Protein AF-A0ABD3Y0Y9-F1 (afdb_monomer)

Radius of gyration: 31.3 Å; Cα contacts (8 Å, |Δi|>4): 85; chains: 1; bounding box: 42×50×91 Å

Mean predicted aligned error: 14.13 Å

Organism: Sinanodonta woodiana (NCBI:txid1069815)

Structure (mmCIF, N/CA/C/O backbone):
data_AF-A0ABD3Y0Y9-F1
#
_entry.id   AF-A0ABD3Y0Y9-F1
#
loop_
_atom_site.group_PDB
_atom_site.id
_atom_site.type_symbol
_atom_site.label_atom_id
_atom_site.label_alt_id
_atom_site.label_comp_id
_atom_site.label_asym_id
_atom_site.label_entity_id
_atom_site.label_seq_id
_atom_site.pdbx_PDB_ins_code
_atom_site.Cartn_x
_atom_site.Cartn_y
_atom_site.Cartn_z
_atom_site.occupancy
_atom_site.B_iso_or_equiv
_atom_site.auth_seq_id
_atom_site.auth_comp_id
_atom_site.auth_asym_id
_atom_site.auth_atom_id
_atom_site.pdbx_PDB_model_num
ATOM 1 N N . MET A 1 1 ? -17.107 39.498 73.103 1.00 37.62 1 MET A N 1
ATOM 2 C CA . MET A 1 1 ? -15.645 39.299 73.219 1.00 37.62 1 MET A CA 1
ATOM 3 C C . MET A 1 1 ? -15.221 38.305 72.151 1.00 37.62 1 MET A C 1
ATOM 5 O O . MET A 1 1 ? -15.929 37.331 71.944 1.00 37.62 1 MET A O 1
ATOM 9 N N . SER A 1 2 ? -14.158 38.623 71.416 1.00 42.06 2 SER A N 1
ATOM 10 C CA . SER A 1 2 ? -13.635 37.875 70.264 1.00 42.06 2 SER A CA 1
ATOM 11 C C . SER A 1 2 ? -12.527 36.911 70.708 1.00 42.06 2 SER A C 1
ATOM 13 O O . SER A 1 2 ? -11.755 37.319 71.570 1.00 42.06 2 SER A O 1
ATOM 15 N N . GLN A 1 3 ? -12.443 35.702 70.124 1.00 32.53 3 GLN A N 1
ATOM 16 C CA . GLN A 1 3 ? -11.219 35.085 69.551 1.00 32.53 3 GLN A CA 1
ATOM 17 C C . GLN A 1 3 ? -11.404 33.584 69.194 1.00 32.53 3 GLN A C 1
ATOM 19 O O . GLN A 1 3 ? -11.600 32.752 70.068 1.00 32.53 3 GLN A O 1
ATOM 24 N N . VAL A 1 4 ? -11.398 33.309 67.877 1.00 39.47 4 VAL A N 1
ATOM 25 C CA . VAL A 1 4 ? -10.558 32.383 67.059 1.00 39.47 4 VAL A CA 1
ATOM 26 C C . VAL A 1 4 ? -10.147 30.991 67.625 1.00 39.47 4 VAL A C 1
ATOM 28 O O . VAL A 1 4 ? -9.782 30.883 68.791 1.00 39.47 4 VAL A O 1
ATOM 31 N N . PRO A 1 5 ? -10.142 29.916 66.794 1.00 45.28 5 PRO A N 1
ATOM 32 C CA . PRO A 1 5 ? -10.054 28.520 67.227 1.00 45.28 5 PRO A CA 1
ATOM 33 C C . PRO A 1 5 ? -8.611 28.013 67.385 1.00 45.28 5 PRO A C 1
ATOM 35 O O . PRO A 1 5 ? -7.702 28.491 66.707 1.00 45.28 5 PRO A O 1
ATOM 38 N N . SER A 1 6 ? -8.415 26.962 68.189 1.00 36.53 6 SER A N 1
ATOM 39 C CA . SER A 1 6 ? -7.224 26.109 68.111 1.00 36.53 6 SER A CA 1
ATOM 40 C C . SER A 1 6 ? -7.624 24.662 67.814 1.00 36.53 6 SER A C 1
ATOM 42 O O . SER A 1 6 ? -8.432 24.043 68.506 1.00 36.53 6 SER A O 1
ATOM 44 N N . GLN A 1 7 ? -7.077 24.125 66.724 1.00 47.22 7 GLN A N 1
ATOM 45 C CA . GLN A 1 7 ? -6.996 22.685 66.533 1.00 47.22 7 GLN A CA 1
ATOM 46 C C . GLN A 1 7 ? -5.818 22.160 67.356 1.00 47.22 7 GLN A C 1
ATOM 48 O O . GLN A 1 7 ? -4.754 22.774 67.366 1.00 47.22 7 GLN A O 1
ATOM 53 N N . ILE A 1 8 ? -5.998 20.993 67.976 1.00 36.22 8 ILE A N 1
ATOM 54 C CA . ILE A 1 8 ? -5.226 19.757 67.746 1.00 36.22 8 ILE A CA 1
ATOM 55 C C . ILE A 1 8 ? -5.445 18.835 68.957 1.00 36.22 8 ILE A C 1
ATOM 57 O O . ILE A 1 8 ? -5.006 19.130 70.063 1.00 36.22 8 ILE A O 1
ATOM 61 N N . GLY A 1 9 ? -6.028 17.655 68.711 1.00 34.03 9 GLY A N 1
ATOM 62 C CA . GLY A 1 9 ? -5.555 16.442 69.385 1.00 34.03 9 GLY A CA 1
ATOM 63 C C . GLY A 1 9 ? -6.549 15.585 70.176 1.00 34.03 9 GLY A C 1
ATOM 64 O O . GLY A 1 9 ? -6.538 15.609 71.397 1.00 34.03 9 GLY A O 1
ATOM 65 N N . LYS A 1 10 ? -7.186 14.653 69.447 1.00 40.00 10 LYS A N 1
ATOM 66 C CA . LYS A 1 10 ? -7.492 13.252 69.829 1.00 40.00 10 LYS A CA 1
ATOM 67 C C . LYS A 1 10 ? -8.660 12.990 70.802 1.00 40.00 10 LYS A C 1
ATOM 69 O O . LYS A 1 10 ? -8.496 13.114 72.008 1.00 40.00 10 LYS A O 1
ATOM 74 N N . ARG A 1 11 ? -9.727 12.346 70.294 1.00 36.25 11 ARG A N 1
ATOM 75 C CA . ARG A 1 11 ? -10.000 10.905 70.528 1.00 36.25 11 ARG A CA 1
ATOM 76 C C . ARG A 1 11 ? -11.290 10.393 69.849 1.00 36.25 11 ARG A C 1
ATOM 78 O O . ARG A 1 11 ? -12.354 10.955 70.034 1.00 36.25 11 ARG A O 1
ATOM 85 N N . TYR A 1 12 ? -11.097 9.260 69.171 1.00 38.28 12 TYR A N 1
ATOM 86 C CA . TYR A 1 12 ? -11.965 8.103 68.903 1.00 38.28 12 TYR A CA 1
ATOM 87 C C . TYR A 1 12 ? -13.256 8.195 68.064 1.00 38.28 12 TYR A C 1
ATOM 89 O O . TYR A 1 12 ? -14.193 8.930 68.333 1.00 38.28 12 TYR A O 1
ATOM 97 N N . VAL A 1 13 ? -13.224 7.312 67.063 1.00 44.84 13 VAL A N 1
ATOM 98 C CA . VAL A 1 13 ? -14.201 6.858 66.071 1.00 44.84 13 VAL A CA 1
ATOM 99 C C . VAL A 1 13 ? -15.476 6.306 66.709 1.00 44.84 13 VAL A C 1
ATOM 101 O O . VAL A 1 13 ? -15.375 5.516 67.642 1.00 44.84 13 VAL A O 1
ATOM 104 N N . LEU A 1 14 ? -16.629 6.589 66.098 1.00 37.19 14 LEU A N 1
ATOM 105 C CA . LEU A 1 14 ? -17.651 5.581 65.805 1.00 37.19 14 LEU A CA 1
ATOM 106 C C . LEU A 1 14 ? -18.152 5.840 64.377 1.00 37.19 14 LEU A C 1
ATOM 108 O O . LEU A 1 14 ? -18.597 6.937 64.053 1.00 37.19 14 LEU A O 1
ATOM 112 N N . MET A 1 15 ? -17.937 4.844 63.516 1.00 39.97 15 MET A N 1
ATOM 113 C CA . MET A 1 15 ? -18.413 4.786 62.139 1.00 39.97 15 MET A CA 1
ATOM 114 C C . MET A 1 15 ? -19.940 4.757 62.155 1.00 39.97 15 MET A C 1
ATOM 116 O O . MET A 1 15 ? -20.514 3.782 62.634 1.00 39.97 15 MET A O 1
ATOM 120 N N . ASP A 1 16 ? -20.580 5.775 61.590 1.00 44.12 16 ASP A N 1
ATOM 121 C CA . ASP A 1 16 ? -21.900 5.566 61.015 1.00 44.12 16 ASP A CA 1
ATOM 122 C C . ASP A 1 16 ? -21.684 4.926 59.647 1.00 44.12 16 ASP A C 1
ATOM 124 O O . ASP A 1 16 ? -21.028 5.489 58.766 1.00 44.12 16 ASP A O 1
ATOM 128 N N . HIS A 1 17 ? -22.190 3.701 59.523 1.00 40.62 17 HIS A N 1
ATOM 129 C CA . HIS A 1 17 ? -22.372 2.984 58.272 1.00 40.62 17 HIS A CA 1
ATOM 130 C C . HIS A 1 17 ? -23.255 3.823 57.339 1.00 40.62 17 HIS A C 1
ATOM 132 O O . HIS A 1 17 ? -24.466 3.641 57.264 1.00 40.62 17 HIS A O 1
ATOM 138 N N . ALA A 1 18 ? -22.652 4.778 56.638 1.00 43.25 18 ALA A N 1
ATOM 139 C CA . ALA A 1 18 ? -23.163 5.199 55.353 1.00 43.25 18 ALA A CA 1
ATOM 140 C C . ALA A 1 18 ? -22.611 4.189 54.355 1.00 43.25 18 ALA A C 1
ATOM 142 O O . ALA A 1 18 ? -21.435 4.249 53.991 1.00 43.25 18 ALA A O 1
ATOM 143 N N . ASP A 1 19 ? -23.460 3.231 53.994 1.00 45.56 19 ASP A N 1
ATOM 144 C CA . ASP A 1 19 ? -23.297 2.343 52.852 1.00 45.56 19 ASP A CA 1
ATOM 145 C C . ASP A 1 19 ? -23.045 3.195 51.600 1.00 45.56 19 ASP A C 1
ATOM 147 O O . ASP A 1 19 ? -23.956 3.564 50.856 1.00 45.56 19 ASP A O 1
ATOM 151 N N . VAL A 1 20 ? -21.783 3.563 51.379 1.00 48.38 20 VAL A N 1
ATOM 152 C CA . VAL A 1 20 ? -21.307 3.940 50.059 1.00 48.38 20 VAL A CA 1
ATOM 153 C C . VAL A 1 20 ? -21.230 2.622 49.323 1.00 48.38 20 VAL A C 1
ATOM 155 O O . VAL A 1 20 ? -20.233 1.908 49.373 1.00 48.38 20 VAL A O 1
ATOM 158 N N . ASP A 1 21 ? -22.361 2.281 48.718 1.00 44.38 21 ASP A N 1
ATOM 159 C CA . ASP A 1 21 ? -22.474 1.305 47.656 1.00 44.38 21 ASP A CA 1
ATOM 160 C C . ASP A 1 21 ? -21.502 1.781 46.561 1.00 44.38 21 ASP A C 1
ATOM 162 O O . ASP A 1 21 ? -21.854 2.564 45.673 1.00 44.38 21 ASP A O 1
ATOM 166 N N . GLU A 1 22 ? -20.224 1.403 46.696 1.00 50.78 22 GLU A N 1
ATOM 167 C CA . GLU A 1 22 ? -19.237 1.391 45.625 1.00 50.78 22 GLU A CA 1
ATOM 168 C C . GLU A 1 22 ? -19.783 0.409 44.596 1.00 50.78 22 GLU A C 1
ATOM 170 O O . GLU A 1 22 ? -19.357 -0.739 44.494 1.00 50.78 22 GLU A O 1
ATOM 175 N N . LYS A 1 23 ? -20.792 0.858 43.842 1.00 47.25 23 LYS A N 1
ATOM 176 C CA . LYS A 1 23 ? -21.167 0.236 42.590 1.00 47.25 23 LYS A CA 1
ATOM 177 C C . LYS A 1 23 ? -19.909 0.288 41.759 1.00 47.25 23 LYS A C 1
ATOM 179 O O . LYS A 1 23 ? -19.556 1.343 41.229 1.00 47.25 23 LYS A O 1
ATOM 184 N N . GLU A 1 24 ? -19.216 -0.847 41.744 1.00 47.09 24 GLU A N 1
ATOM 185 C CA . GLU A 1 24 ? -18.135 -1.157 40.836 1.00 47.09 24 GLU A CA 1
ATOM 186 C C . GLU A 1 24 ? -18.511 -0.537 39.502 1.00 47.09 24 GLU A C 1
ATOM 188 O O . GLU A 1 24 ? -19.488 -0.937 38.870 1.00 47.09 24 GLU A O 1
ATOM 193 N N . ASN A 1 25 ? -17.785 0.508 39.113 1.00 51.25 25 ASN A N 1
ATOM 194 C CA . ASN A 1 25 ? -17.861 1.014 37.762 1.00 51.25 25 ASN A CA 1
ATOM 195 C C . ASN A 1 25 ? -17.493 -0.198 36.901 1.00 51.25 25 ASN A C 1
ATOM 197 O O . ASN A 1 25 ? -16.343 -0.647 37.015 1.00 51.25 25 ASN A O 1
ATOM 201 N N . PRO A 1 26 ? -18.437 -0.822 36.163 1.00 55.91 26 PRO A N 1
ATOM 202 C CA . PRO A 1 26 ? -18.135 -2.042 35.445 1.00 55.91 26 PRO A CA 1
ATOM 203 C C . PRO A 1 26 ? -17.053 -1.627 34.473 1.00 55.91 26 PRO A C 1
ATOM 205 O O . PRO A 1 26 ? -17.310 -0.803 33.597 1.00 55.91 26 PRO A O 1
ATOM 208 N N . ARG A 1 27 ? -15.819 -2.087 34.714 1.00 57.81 27 ARG A N 1
ATOM 209 C CA . ARG A 1 27 ? -14.663 -1.775 33.878 1.00 57.81 27 ARG A CA 1
ATOM 210 C C . ARG A 1 27 ? -15.128 -2.039 32.460 1.00 57.81 27 ARG A C 1
ATOM 212 O O . ARG A 1 27 ? -15.331 -3.202 32.120 1.00 57.81 27 ARG A O 1
ATOM 219 N N . GLN A 1 28 ? -15.403 -0.979 31.696 1.00 58.56 28 GLN A N 1
ATOM 220 C CA . GLN A 1 28 ? -15.858 -1.112 30.323 1.00 58.56 28 GLN A CA 1
ATOM 221 C C . GLN A 1 28 ? -14.777 -1.933 29.643 1.00 58.56 28 GLN A C 1
ATOM 223 O O . GLN A 1 28 ? -13.630 -1.499 29.528 1.00 58.56 28 GLN A O 1
ATOM 228 N N . GLN A 1 29 ? -15.110 -3.187 29.355 1.00 67.38 29 GLN A N 1
ATOM 229 C CA . GLN A 1 29 ? -14.163 -4.142 28.829 1.00 67.38 29 GLN A CA 1
ATOM 230 C C . GLN A 1 29 ? -13.914 -3.702 27.394 1.00 67.38 29 GLN A C 1
ATOM 232 O O . GLN A 1 29 ? -14.731 -3.935 26.507 1.00 67.38 29 GLN A O 1
ATOM 237 N N . ARG A 1 30 ? -12.839 -2.938 27.202 1.00 74.38 30 ARG A N 1
ATOM 238 C CA . ARG A 1 30 ? -12.472 -2.409 25.897 1.00 74.38 30 ARG A CA 1
ATOM 239 C C . ARG A 1 30 ? -12.021 -3.580 25.034 1.00 74.38 30 ARG A C 1
ATOM 241 O O . ARG A 1 30 ? -11.038 -4.243 25.357 1.00 74.38 30 ARG A O 1
ATOM 248 N N . ASN A 1 31 ? -12.761 -3.848 23.966 1.00 85.56 31 ASN A N 1
ATOM 249 C CA . ASN A 1 31 ? -12.442 -4.914 23.029 1.00 85.56 31 ASN A CA 1
ATOM 250 C C . ASN A 1 31 ? -11.435 -4.395 21.997 1.00 85.56 31 ASN A C 1
ATOM 252 O O . ASN A 1 31 ? -11.739 -3.484 21.221 1.00 85.56 31 ASN A O 1
ATOM 256 N N . ASP A 1 32 ? -10.237 -4.980 21.994 1.00 87.88 32 ASP A N 1
ATOM 257 C CA . ASP A 1 32 ? -9.184 -4.679 21.026 1.00 87.88 32 ASP A CA 1
ATOM 258 C C . ASP A 1 32 ? -9.312 -5.573 19.781 1.00 87.88 32 ASP A C 1
ATOM 260 O O . ASP A 1 32 ? -9.208 -6.799 19.846 1.00 87.88 32 ASP A O 1
ATOM 264 N N . TYR A 1 33 ? -9.495 -4.945 18.622 1.00 89.94 33 TYR A N 1
ATOM 265 C CA . TYR A 1 33 ? -9.579 -5.589 17.316 1.00 89.94 33 TYR A CA 1
ATOM 266 C C . TYR A 1 33 ? -8.342 -5.269 16.478 1.00 89.94 33 TYR A C 1
ATOM 268 O O . TYR A 1 33 ? -8.000 -4.107 16.244 1.00 89.94 33 TYR A O 1
ATOM 276 N N . TYR A 1 34 ? -7.710 -6.316 15.949 1.00 91.88 34 TYR A N 1
ATOM 277 C CA . TYR A 1 34 ? -6.584 -6.204 15.027 1.00 91.88 34 TYR A CA 1
ATOM 278 C C . TYR A 1 34 ? -7.007 -6.643 13.632 1.00 91.88 34 TYR A C 1
ATOM 280 O O . TYR A 1 34 ? -7.258 -7.824 13.388 1.00 91.88 34 TYR A O 1
ATOM 288 N N . VAL A 1 35 ? -7.065 -5.695 12.700 1.00 91.19 35 VAL A N 1
ATOM 289 C CA . VAL A 1 35 ? -7.494 -5.962 11.324 1.00 91.19 35 VAL A CA 1
ATOM 290 C C . VAL A 1 35 ? -6.271 -6.029 10.425 1.00 91.19 35 VAL A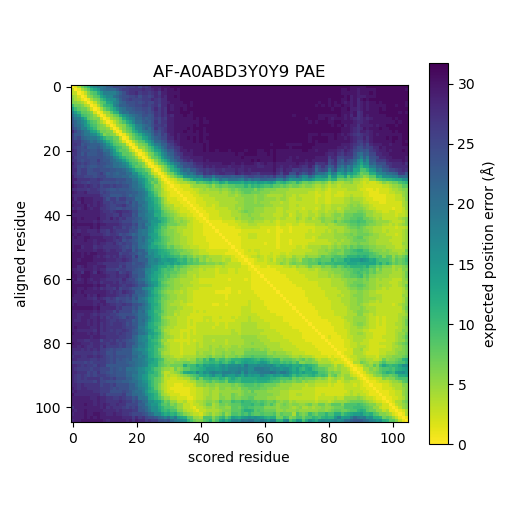 C 1
ATOM 292 O O . VAL A 1 35 ? -5.556 -5.042 10.252 1.00 91.19 35 VAL A O 1
ATOM 295 N N . LYS A 1 36 ? -6.024 -7.200 9.839 1.00 92.69 36 LYS A N 1
ATOM 296 C CA . LYS A 1 36 ? -4.935 -7.394 8.877 1.00 92.69 36 LYS A CA 1
ATOM 297 C C . LYS A 1 36 ? -5.387 -6.952 7.491 1.00 92.69 36 LYS A C 1
ATOM 299 O O . LYS A 1 36 ? -6.415 -7.409 7.002 1.00 92.69 36 LYS A O 1
ATOM 304 N N . ILE A 1 37 ? -4.601 -6.085 6.864 1.00 90.62 37 ILE A N 1
ATOM 305 C CA . ILE A 1 37 ? -4.873 -5.527 5.541 1.00 90.62 37 ILE A CA 1
ATOM 306 C C . ILE A 1 37 ? -3.815 -6.025 4.558 1.00 90.62 37 ILE A C 1
ATOM 308 O O . ILE A 1 37 ? -2.612 -5.886 4.795 1.00 90.62 37 ILE A O 1
ATOM 312 N N . ALA A 1 38 ? -4.276 -6.581 3.442 1.00 89.31 38 ALA A N 1
ATOM 313 C CA . ALA A 1 38 ? -3.463 -6.867 2.269 1.00 89.31 38 ALA A CA 1
ATOM 314 C C . ALA A 1 38 ? -3.791 -5.837 1.185 1.00 89.31 38 ALA A C 1
ATOM 316 O O . ALA A 1 38 ? -4.963 -5.551 0.938 1.00 89.31 38 ALA A O 1
ATOM 317 N N . VAL A 1 39 ? -2.762 -5.271 0.557 1.00 87.75 39 VAL A N 1
ATOM 318 C CA . VAL A 1 39 ? -2.936 -4.304 -0.531 1.00 87.75 39 VAL A CA 1
ATOM 319 C C . VAL A 1 39 ? -2.655 -5.007 -1.846 1.00 87.75 39 VAL A C 1
ATOM 321 O O . VAL A 1 39 ? -1.562 -5.541 -2.040 1.00 87.75 39 VAL A O 1
ATOM 324 N N . LEU A 1 40 ? -3.639 -4.993 -2.741 1.00 89.19 40 LEU A N 1
ATOM 325 C CA . LEU A 1 40 ? -3.479 -5.447 -4.113 1.00 89.19 40 LEU A CA 1
ATOM 326 C C . LEU A 1 40 ? -3.246 -4.239 -5.014 1.00 89.19 40 LEU A C 1
ATOM 328 O O . LEU A 1 40 ? -3.966 -3.246 -4.926 1.00 89.19 40 LEU A O 1
ATOM 332 N N . LEU A 1 41 ? -2.219 -4.334 -5.851 1.00 87.94 41 LEU A N 1
ATOM 333 C CA . LEU A 1 41 ? -1.802 -3.291 -6.775 1.00 87.94 41 LEU A CA 1
ATOM 334 C C . LEU A 1 41 ? -2.068 -3.757 -8.204 1.00 87.94 41 LEU A C 1
ATOM 336 O O . LEU A 1 41 ? -1.637 -4.846 -8.596 1.00 87.94 41 LEU A O 1
ATOM 340 N N . ASP A 1 42 ? -2.782 -2.927 -8.959 1.00 90.38 42 ASP A N 1
ATOM 341 C CA . ASP A 1 42 ? -2.998 -3.132 -10.386 1.00 90.38 42 ASP A CA 1
ATOM 342 C C . ASP A 1 42 ? -1.759 -2.741 -11.215 1.00 90.38 42 ASP A C 1
ATOM 344 O O . ASP A 1 42 ? -0.831 -2.075 -10.735 1.00 90.38 42 ASP A O 1
ATOM 348 N N . SER A 1 43 ? -1.745 -3.172 -12.477 1.00 89.62 43 SER A N 1
ATOM 349 C CA . SER A 1 43 ? -0.651 -2.895 -13.411 1.00 89.62 43 SER A CA 1
ATOM 350 C C . SER A 1 43 ? -0.526 -1.409 -13.763 1.00 89.62 43 SER A C 1
ATOM 352 O O . SER A 1 43 ? 0.583 -0.920 -13.949 1.00 89.62 43 SER A O 1
ATOM 354 N N . GLY A 1 44 ? -1.628 -0.656 -13.787 1.00 92.06 44 GLY A N 1
ATOM 355 C CA . GLY A 1 44 ? -1.610 0.781 -14.069 1.00 92.06 44 GLY A CA 1
ATOM 356 C C . GLY A 1 44 ? -0.893 1.582 -12.980 1.00 92.06 44 GLY A C 1
ATOM 357 O O . GLY A 1 44 ? -0.121 2.495 -13.278 1.00 92.06 44 GLY A O 1
ATOM 358 N N . VAL A 1 45 ? -1.079 1.210 -11.713 1.00 91.62 45 VAL A N 1
ATOM 359 C CA . VAL A 1 45 ? -0.349 1.777 -10.573 1.00 91.62 45 VAL A CA 1
ATOM 360 C C . VAL A 1 45 ? 1.137 1.451 -10.678 1.00 91.62 45 VAL A C 1
ATOM 362 O O . VAL A 1 45 ? 1.973 2.323 -10.429 1.00 91.62 45 VAL A O 1
ATOM 365 N N . TRP A 1 46 ? 1.487 0.224 -11.070 1.00 90.75 46 TRP A N 1
ATOM 366 C CA . TRP A 1 46 ? 2.883 -0.127 -11.323 1.00 90.75 46 TRP A CA 1
ATOM 367 C C . TRP A 1 46 ? 3.494 0.761 -12.410 1.00 90.75 46 TRP A C 1
ATOM 369 O O . TRP A 1 46 ? 4.525 1.395 -12.170 1.00 90.75 46 TRP A O 1
ATOM 379 N N . ASP A 1 47 ? 2.835 0.860 -13.564 1.00 91.81 47 ASP A N 1
ATOM 380 C CA . ASP A 1 47 ? 3.305 1.621 -14.722 1.00 91.81 47 ASP A CA 1
ATOM 381 C C . ASP A 1 47 ? 3.458 3.110 -14.411 1.00 91.81 47 ASP A C 1
ATOM 383 O O . ASP A 1 47 ? 4.469 3.726 -14.771 1.00 91.81 47 ASP A O 1
ATOM 387 N N . LEU A 1 48 ? 2.514 3.678 -13.655 1.00 92.94 48 LEU A N 1
ATOM 388 C CA . LEU A 1 48 ? 2.592 5.055 -13.182 1.00 92.94 48 LEU A CA 1
ATOM 389 C C . LEU A 1 48 ? 3.886 5.290 -12.397 1.00 92.94 48 LEU A C 1
ATOM 391 O O . LEU A 1 48 ? 4.626 6.228 -12.691 1.00 92.94 48 LEU A O 1
ATOM 395 N N . TYR A 1 49 ? 4.213 4.423 -11.440 1.00 92.19 49 TYR A N 1
ATOM 396 C CA . TYR A 1 49 ? 5.429 4.5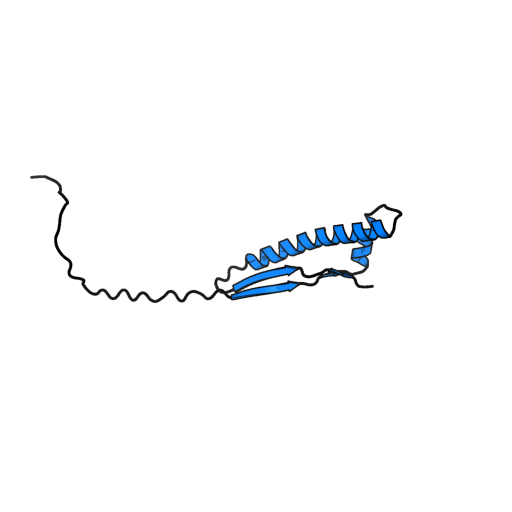85 -10.642 1.00 92.19 49 TYR A CA 1
ATOM 397 C C . TYR A 1 49 ? 6.692 4.260 -11.444 1.00 92.19 49 TYR A C 1
ATOM 399 O O . TYR A 1 49 ? 7.697 4.968 -11.314 1.00 92.19 49 TYR A O 1
ATOM 407 N N . ALA A 1 50 ? 6.637 3.242 -12.304 1.00 92.62 50 ALA A N 1
ATOM 408 C CA . ALA A 1 50 ? 7.723 2.838 -13.188 1.00 92.62 50 ALA A CA 1
ATOM 409 C C . ALA A 1 50 ? 8.104 3.933 -14.192 1.00 92.62 50 ALA A C 1
ATOM 411 O O . ALA A 1 50 ? 9.287 4.063 -14.514 1.00 92.62 50 ALA A O 1
ATOM 412 N N . SER A 1 51 ? 7.145 4.748 -14.643 1.00 94.44 51 SER A N 1
ATOM 413 C CA . SER A 1 51 ? 7.404 5.879 -15.545 1.00 94.44 51 SER A CA 1
ATOM 414 C C . SER A 1 51 ? 8.248 6.987 -14.900 1.00 94.44 51 SER A C 1
ATOM 416 O O . SER A 1 51 ? 8.985 7.682 -15.595 1.00 94.44 51 SER A O 1
ATOM 418 N N . THR A 1 52 ? 8.222 7.104 -13.566 1.00 94.19 52 THR A N 1
ATOM 419 C CA . THR A 1 52 ? 9.011 8.099 -12.812 1.00 94.19 52 THR A CA 1
ATOM 420 C C . THR A 1 52 ? 10.455 7.674 -12.531 1.00 94.19 52 THR A C 1
ATOM 422 O O . THR A 1 52 ? 11.206 8.419 -11.898 1.00 94.19 52 THR A O 1
ATOM 425 N N . ILE A 1 53 ? 10.835 6.448 -12.906 1.00 93.50 53 ILE A N 1
ATOM 426 C CA . ILE A 1 53 ? 12.164 5.891 -12.646 1.00 93.50 53 ILE A CA 1
ATOM 427 C C . ILE A 1 53 ? 12.946 5.829 -13.957 1.00 93.50 53 ILE A C 1
ATOM 429 O O . ILE A 1 53 ? 12.679 4.992 -14.821 1.00 93.50 53 ILE A O 1
ATOM 433 N N . HIS A 1 54 ? 13.961 6.683 -14.071 1.00 91.25 54 HIS A N 1
ATOM 434 C CA . HIS A 1 54 ? 14.863 6.729 -15.219 1.00 91.25 54 HIS A CA 1
ATOM 435 C C . HIS A 1 54 ? 16.113 5.894 -14.934 1.00 91.25 54 HIS A C 1
ATOM 437 O O . HIS A 1 54 ? 17.117 6.382 -14.419 1.00 91.25 54 HIS A O 1
ATOM 443 N N . THR A 1 55 ? 16.025 4.596 -15.210 1.00 91.88 55 THR A N 1
ATOM 444 C CA . THR A 1 55 ? 17.167 3.679 -15.167 1.00 91.88 55 THR A CA 1
ATOM 445 C C . THR A 1 55 ? 16.989 2.604 -16.231 1.00 91.88 55 THR A C 1
ATOM 447 O O . THR A 1 55 ? 15.869 2.148 -16.460 1.00 91.88 55 THR A O 1
ATOM 450 N N . GLU A 1 56 ? 18.085 2.224 -16.885 1.00 90.88 56 GLU A N 1
ATOM 451 C CA . GLU A 1 56 ? 18.090 1.181 -17.919 1.00 90.88 56 GLU A CA 1
ATOM 452 C C . GLU A 1 56 ? 18.158 -0.232 -17.326 1.00 90.88 56 GLU A C 1
ATOM 454 O O . GLU A 1 56 ? 17.792 -1.191 -17.995 1.00 90.88 56 GLU A O 1
ATOM 459 N N . ASP A 1 57 ? 18.574 -0.367 -16.062 1.00 95.62 57 ASP A N 1
ATOM 460 C CA . ASP A 1 57 ? 18.645 -1.644 -15.348 1.00 95.62 57 ASP A CA 1
ATOM 461 C C . ASP A 1 57 ? 17.243 -2.078 -14.866 1.00 95.62 57 ASP A C 1
ATOM 463 O O . ASP A 1 57 ? 16.686 -1.452 -13.950 1.00 95.62 57 ASP A O 1
ATOM 467 N N . PRO A 1 58 ? 16.667 -3.168 -15.414 1.00 90.38 58 PRO A N 1
ATOM 468 C CA . PRO A 1 58 ? 15.325 -3.618 -15.049 1.00 90.38 58 PRO A CA 1
ATOM 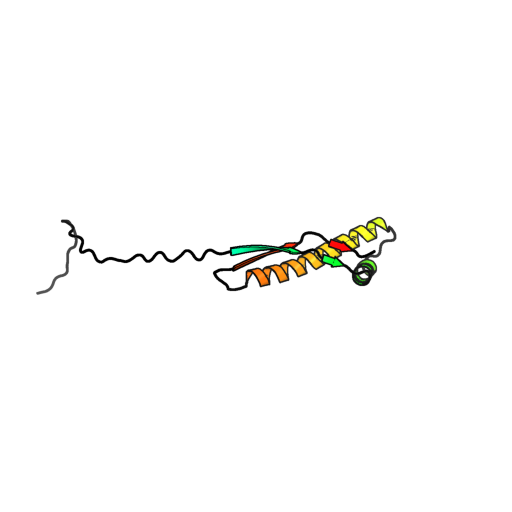469 C C . PRO A 1 58 ? 15.199 -4.046 -13.582 1.00 90.38 58 PRO A C 1
ATOM 471 O O . PRO A 1 58 ? 14.189 -3.749 -12.942 1.00 90.38 58 PRO A O 1
ATOM 474 N N . ALA A 1 59 ? 16.222 -4.695 -13.018 1.00 92.25 59 ALA A N 1
ATOM 475 C CA . ALA A 1 59 ? 16.202 -5.155 -11.629 1.00 92.25 59 ALA A CA 1
ATOM 476 C C . ALA A 1 59 ? 16.267 -3.969 -10.660 1.00 92.25 59 ALA A C 1
ATOM 478 O O . ALA A 1 59 ? 15.588 -3.933 -9.626 1.00 92.25 59 ALA A O 1
ATOM 479 N N . ARG A 1 60 ? 17.052 -2.946 -11.010 1.00 93.38 60 ARG A N 1
ATOM 480 C CA . ARG A 1 60 ? 17.107 -1.700 -10.241 1.00 93.38 60 ARG A CA 1
ATOM 481 C C . ARG A 1 60 ? 15.819 -0.892 -10.373 1.00 93.38 60 ARG A C 1
ATOM 483 O O . ARG A 1 60 ? 15.423 -0.230 -9.409 1.00 93.38 60 ARG A O 1
ATOM 490 N N . LYS A 1 61 ? 15.166 -0.930 -11.537 1.00 92.88 61 LYS A N 1
ATOM 491 C CA . LYS A 1 61 ? 13.867 -0.287 -11.757 1.00 92.88 61 LYS A CA 1
ATOM 492 C C . LYS A 1 61 ? 12.789 -0.920 -10.880 1.00 92.88 61 LYS A C 1
ATOM 494 O O . LYS A 1 61 ? 12.151 -0.199 -10.117 1.00 92.88 61 LYS A O 1
ATOM 499 N N . ASP A 1 62 ? 12.661 -2.246 -10.913 1.00 91.75 62 ASP A N 1
ATOM 500 C CA . ASP A 1 62 ? 11.694 -3.006 -10.108 1.00 91.75 62 ASP A CA 1
ATOM 501 C C . ASP A 1 62 ? 11.834 -2.697 -8.605 1.00 91.75 62 ASP A C 1
ATOM 503 O O . ASP A 1 62 ? 10.870 -2.275 -7.961 1.00 91.75 62 ASP A O 1
ATOM 507 N N . ASN A 1 63 ? 13.054 -2.766 -8.062 1.00 92.56 63 ASN A N 1
ATOM 508 C CA . ASN A 1 63 ? 13.304 -2.459 -6.651 1.00 92.56 63 ASN A CA 1
ATOM 509 C C . ASN A 1 63 ? 12.924 -1.019 -6.268 1.00 92.56 63 ASN A C 1
ATOM 511 O O . ASN A 1 63 ? 12.351 -0.782 -5.200 1.00 92.56 63 ASN A O 1
ATOM 515 N N . GLN A 1 64 ? 13.225 -0.043 -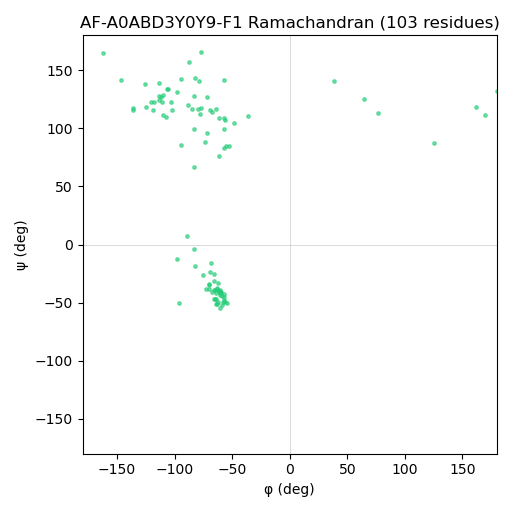7.129 1.00 94.44 64 GLN A N 1
ATOM 516 C CA . GLN A 1 64 ? 12.875 1.356 -6.873 1.00 94.44 64 GLN A CA 1
ATOM 517 C C . GLN A 1 64 ? 11.364 1.592 -6.912 1.00 94.44 64 GLN A C 1
ATOM 519 O O . GLN A 1 64 ? 10.845 2.310 -6.055 1.00 94.44 64 GLN A O 1
ATOM 524 N N . VAL A 1 65 ? 10.662 0.970 -7.863 1.00 92.19 65 VAL A N 1
ATOM 525 C CA . VAL A 1 65 ? 9.198 1.032 -7.953 1.00 92.19 65 VAL A CA 1
ATOM 526 C C . VAL A 1 65 ? 8.569 0.413 -6.707 1.00 92.19 65 VAL A C 1
ATOM 528 O O . VAL A 1 65 ? 7.771 1.072 -6.041 1.00 92.19 65 VAL A O 1
ATOM 531 N N . ARG A 1 66 ? 9.001 -0.793 -6.308 1.00 90.94 66 ARG A N 1
ATOM 532 C CA . ARG A 1 66 ? 8.525 -1.456 -5.081 1.00 90.94 66 ARG A CA 1
ATOM 533 C C . ARG A 1 66 ? 8.745 -0.608 -3.835 1.00 90.94 66 ARG A C 1
ATOM 535 O O . ARG A 1 66 ? 7.850 -0.533 -2.994 1.00 90.94 66 ARG A O 1
ATOM 542 N N . ARG A 1 67 ? 9.908 0.041 -3.710 1.00 91.94 67 ARG A N 1
ATOM 543 C CA . ARG A 1 67 ? 10.197 0.931 -2.577 1.00 91.94 67 ARG A CA 1
ATOM 544 C C . ARG A 1 67 ? 9.247 2.127 -2.551 1.00 91.94 67 ARG A C 1
ATOM 546 O O . ARG A 1 67 ? 8.609 2.347 -1.527 1.00 91.94 67 ARG A O 1
ATOM 553 N N . LYS A 1 68 ? 9.100 2.845 -3.672 1.00 92.06 68 LYS A N 1
ATOM 554 C CA . LYS A 1 68 ? 8.195 4.003 -3.757 1.00 92.06 68 LYS A CA 1
ATOM 555 C C . LYS A 1 68 ? 6.737 3.622 -3.486 1.00 92.06 68 LYS A C 1
ATOM 557 O O . LYS A 1 68 ? 6.03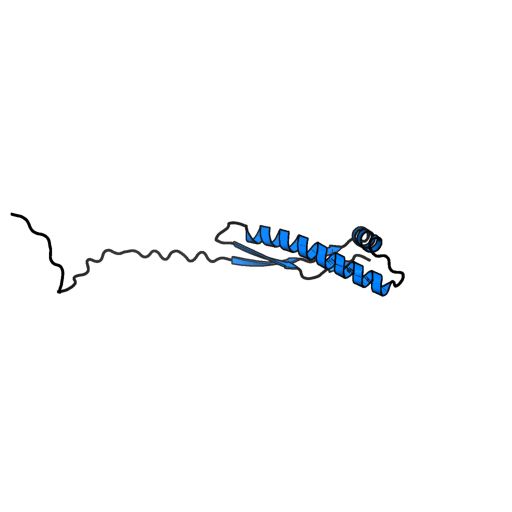7 4.353 -2.791 1.00 92.06 68 LYS A O 1
ATOM 562 N N . LEU A 1 69 ? 6.284 2.481 -4.007 1.00 91.12 69 LEU A N 1
ATOM 563 C CA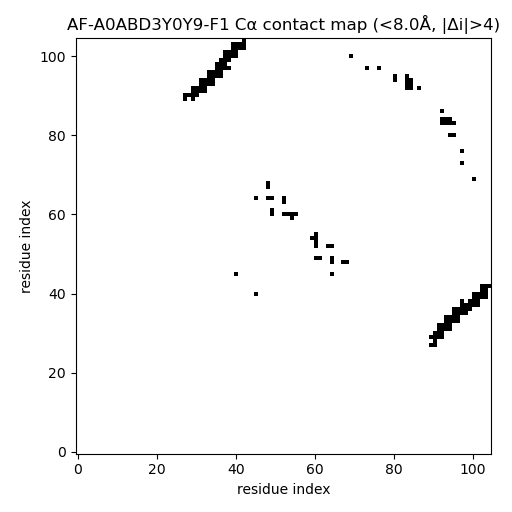 . LEU A 1 69 ? 4.935 1.975 -3.748 1.00 91.12 69 LEU A CA 1
ATOM 564 C C . LEU A 1 69 ? 4.751 1.646 -2.266 1.00 91.12 69 LEU A C 1
ATOM 566 O O . LEU A 1 69 ? 3.786 2.097 -1.653 1.00 91.12 69 LEU A O 1
ATOM 570 N N . ARG A 1 70 ? 5.705 0.936 -1.655 1.00 89.31 70 ARG A N 1
ATOM 571 C CA . ARG A 1 70 ? 5.660 0.640 -0.219 1.00 89.31 70 ARG A CA 1
ATOM 572 C C . ARG A 1 70 ? 5.585 1.916 0.616 1.00 89.31 70 ARG A C 1
ATOM 574 O O . ARG A 1 70 ? 4.770 1.972 1.532 1.00 89.31 70 ARG A O 1
ATOM 581 N N . GLU A 1 71 ? 6.397 2.923 0.309 1.00 90.56 71 GLU A N 1
ATOM 582 C CA . GLU A 1 71 ? 6.377 4.217 1.002 1.00 90.56 71 GLU A CA 1
ATOM 583 C C . GLU A 1 71 ? 5.013 4.904 0.857 1.00 90.56 71 GLU A C 1
ATOM 585 O O . GLU A 1 71 ? 4.358 5.189 1.861 1.00 90.56 71 GLU A O 1
ATOM 590 N N . ALA A 1 72 ? 4.534 5.090 -0.377 1.00 91.00 72 ALA A N 1
ATOM 591 C CA . ALA A 1 72 ? 3.270 5.772 -0.652 1.00 91.00 72 ALA A CA 1
ATOM 592 C C . ALA A 1 72 ? 2.079 5.113 0.061 1.00 91.00 72 ALA A C 1
ATOM 594 O O . ALA A 1 72 ? 1.300 5.781 0.742 1.00 91.00 72 ALA A O 1
ATOM 595 N N . TYR A 1 73 ? 1.967 3.789 -0.026 1.00 89.69 73 TYR A N 1
ATOM 596 C CA . TYR A 1 73 ? 0.865 3.075 0.608 1.00 89.69 73 TYR A CA 1
ATOM 597 C C . TYR A 1 73 ? 1.020 2.941 2.123 1.00 89.69 73 TYR A C 1
ATOM 599 O O . TYR A 1 73 ? 0.008 2.883 2.817 1.00 89.69 73 TYR A O 1
ATOM 607 N N . SER A 1 74 ? 2.243 2.960 2.664 1.00 89.50 74 SER A N 1
ATOM 608 C CA . SER A 1 74 ? 2.439 3.053 4.119 1.00 89.50 74 SER A CA 1
ATOM 609 C C . SER A 1 74 ? 1.898 4.378 4.662 1.00 89.50 74 SER A C 1
ATOM 611 O O . SER A 1 74 ? 1.272 4.396 5.720 1.00 89.50 74 SER A O 1
ATOM 613 N N . HIS A 1 75 ? 2.066 5.482 3.924 1.00 91.44 75 HIS A N 1
ATOM 614 C CA . HIS A 1 75 ? 1.481 6.773 4.298 1.00 91.44 75 HIS A CA 1
ATOM 615 C C . HIS A 1 75 ? -0.049 6.756 4.262 1.00 91.44 75 HIS A C 1
ATOM 617 O O . HIS A 1 75 ? -0.681 7.176 5.234 1.00 91.44 75 HIS A O 1
ATOM 623 N N . ILE A 1 76 ? -0.643 6.225 3.188 1.00 90.56 76 ILE A N 1
ATOM 624 C CA . ILE A 1 76 ? -2.104 6.074 3.075 1.00 90.56 76 ILE A CA 1
ATOM 625 C C . ILE A 1 76 ? -2.628 5.222 4.235 1.00 90.56 76 ILE A C 1
ATOM 627 O O . ILE A 1 76 ? -3.541 5.631 4.952 1.00 90.56 76 ILE A O 1
ATOM 631 N N . PHE A 1 77 ? -2.002 4.068 4.463 1.00 92.19 77 PHE A N 1
ATOM 632 C CA . PHE A 1 77 ? -2.374 3.143 5.522 1.00 92.19 77 PHE A CA 1
ATOM 633 C C . PHE A 1 77 ? -2.307 3.785 6.910 1.00 92.19 77 PHE A C 1
ATOM 635 O O . PHE A 1 77 ? -3.240 3.639 7.697 1.00 92.19 77 PHE A O 1
ATOM 642 N N . ASN A 1 78 ? -1.244 4.535 7.207 1.00 90.88 78 ASN A N 1
ATOM 643 C CA . ASN A 1 78 ? -1.119 5.244 8.479 1.00 90.88 78 ASN A CA 1
ATOM 644 C C . ASN A 1 78 ? -2.249 6.260 8.674 1.00 90.88 78 ASN A C 1
ATOM 646 O O . ASN A 1 78 ? -2.824 6.318 9.759 1.00 90.88 78 ASN A O 1
ATOM 650 N N . GLY A 1 79 ? -2.614 7.008 7.628 1.00 91.06 79 GLY A N 1
ATOM 651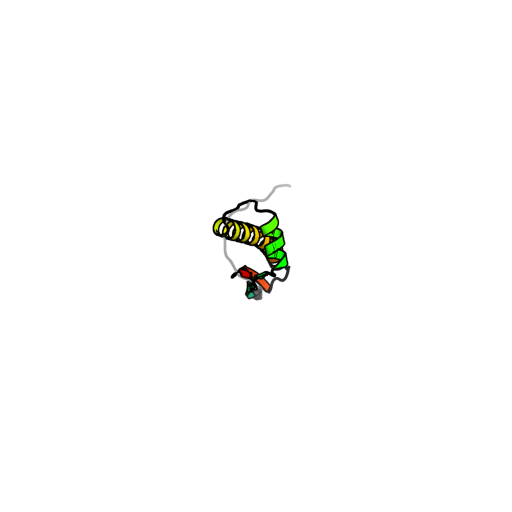 C CA . GLY A 1 79 ? -3.749 7.932 7.677 1.00 91.06 79 GLY A CA 1
ATOM 652 C C . GLY A 1 79 ? -5.073 7.225 7.982 1.00 91.06 79 GLY A C 1
ATOM 653 O O . GLY A 1 79 ? -5.840 7.683 8.829 1.00 91.06 79 GLY A O 1
ATOM 654 N N . VAL A 1 80 ? -5.318 6.073 7.351 1.00 90.44 80 VAL A N 1
ATOM 655 C CA . VAL A 1 80 ? -6.514 5.258 7.615 1.00 90.44 80 VAL A CA 1
ATOM 656 C C . VAL A 1 80 ? -6.487 4.699 9.042 1.00 90.44 80 VAL A C 1
ATOM 658 O O . VAL A 1 80 ? -7.467 4.837 9.768 1.00 90.44 80 VAL A O 1
ATOM 661 N N . ASN A 1 81 ? -5.361 4.139 9.489 1.00 90.06 81 ASN A N 1
ATOM 662 C CA . ASN A 1 81 ? -5.215 3.586 10.838 1.00 90.06 81 ASN A CA 1
ATOM 663 C C . ASN A 1 81 ? -5.462 4.647 11.923 1.00 90.06 81 ASN A C 1
ATOM 665 O O . ASN A 1 81 ? -6.138 4.371 12.909 1.00 90.06 81 ASN A O 1
ATOM 669 N N . LEU A 1 82 ? -4.972 5.876 11.725 1.00 89.44 82 LEU A N 1
ATOM 670 C CA . LEU A 1 82 ? -5.236 6.988 12.641 1.00 89.44 82 LEU A CA 1
ATOM 671 C C . LEU A 1 82 ? -6.732 7.305 12.753 1.00 89.44 82 LEU A C 1
ATOM 673 O O . LEU A 1 82 ? -7.201 7.539 13.863 1.00 89.44 82 LEU A O 1
ATOM 677 N N . ARG A 1 83 ? -7.490 7.243 11.649 1.00 88.25 83 ARG A N 1
ATOM 678 C CA . ARG A 1 83 ? -8.951 7.432 11.692 1.00 88.25 83 ARG A CA 1
ATOM 679 C C . ARG A 1 83 ? -9.675 6.342 12.476 1.00 88.25 83 ARG A C 1
ATOM 681 O O . ARG A 1 83 ? -10.620 6.647 13.191 1.00 88.25 83 ARG A O 1
ATOM 688 N N . TYR A 1 84 ? -9.246 5.086 12.359 1.00 86.56 84 TYR A N 1
ATOM 689 C CA . TYR A 1 84 ? -9.842 3.996 13.141 1.00 86.56 84 TYR A CA 1
ATOM 690 C C . TYR A 1 84 ? -9.496 4.096 14.627 1.00 86.56 84 TYR A C 1
ATOM 692 O O . TYR A 1 84 ? -10.336 3.810 15.474 1.00 86.56 84 TYR A O 1
ATOM 700 N N . LYS A 1 85 ? -8.290 4.570 14.951 1.00 82.06 85 LYS A N 1
ATOM 701 C CA . LYS A 1 85 ? -7.889 4.842 16.336 1.00 82.06 85 LYS A CA 1
ATOM 702 C C . LYS A 1 85 ? -8.617 6.033 16.959 1.00 82.06 85 LYS A C 1
ATOM 704 O O . LYS A 1 85 ? -8.695 6.095 18.179 1.00 82.06 85 LYS A O 1
ATOM 709 N N . SER A 1 86 ? -9.122 6.964 16.148 1.00 82.31 86 SER A N 1
ATOM 710 C CA . SER A 1 86 ? -9.891 8.123 16.612 1.00 82.31 86 SER A CA 1
ATOM 711 C C . SER A 1 86 ? -11.398 7.867 16.710 1.00 82.31 86 SER A C 1
ATOM 713 O O . SER A 1 86 ? -12.149 8.821 16.891 1.00 82.31 86 SER A O 1
ATOM 715 N N . ILE A 1 87 ? -11.864 6.627 16.526 1.00 82.25 87 ILE A N 1
ATOM 716 C CA . ILE A 1 87 ? -13.264 6.280 16.788 1.00 82.25 87 ILE A CA 1
ATOM 717 C C . ILE A 1 87 ? -13.486 6.399 18.296 1.00 82.25 87 ILE A C 1
ATOM 719 O O . ILE A 1 87 ? -12.885 5.660 19.074 1.00 82.25 87 ILE A O 1
ATOM 723 N N . ASP A 1 88 ? -14.322 7.358 18.688 1.00 73.00 88 ASP A N 1
ATOM 724 C CA . ASP A 1 88 ? -14.637 7.660 20.084 1.00 73.00 88 ASP A CA 1
ATOM 725 C C . ASP A 1 88 ? -15.727 6.710 20.596 1.00 73.00 88 ASP A C 1
ATOM 727 O O . ASP A 1 88 ? -16.881 7.079 20.804 1.00 73.00 88 ASP A O 1
ATOM 731 N N . ASP A 1 89 ? -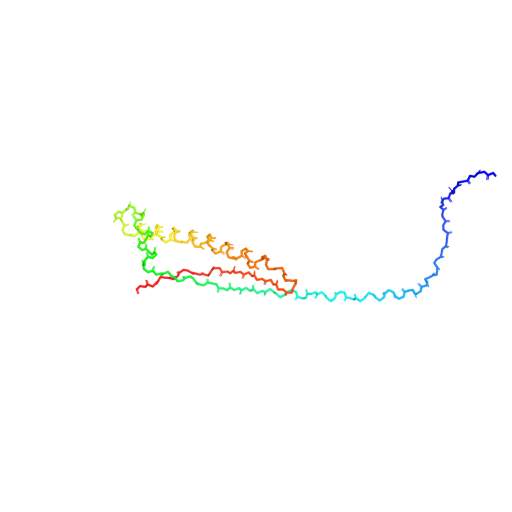15.362 5.435 20.696 1.00 78.56 89 ASP A N 1
ATOM 732 C CA . ASP A 1 89 ? -16.174 4.398 21.318 1.00 78.56 89 ASP A CA 1
ATOM 733 C C . ASP A 1 89 ? -15.386 3.822 22.507 1.00 78.56 89 ASP A C 1
ATOM 735 O O . ASP A 1 89 ? -14.321 3.225 22.316 1.00 78.56 89 ASP A O 1
ATOM 739 N N . PRO A 1 90 ? -15.870 3.977 23.751 1.00 74.38 90 PRO A N 1
ATOM 740 C CA . PRO A 1 90 ? -15.147 3.516 24.935 1.00 74.38 90 PRO A CA 1
ATOM 741 C C . PRO A 1 90 ? -15.056 1.983 25.031 1.00 74.38 90 PRO A C 1
ATOM 743 O O . PRO A 1 90 ? -14.228 1.459 25.778 1.00 74.38 90 PRO A O 1
ATOM 746 N N . SER A 1 91 ? -15.877 1.254 24.271 1.00 82.44 91 SER A N 1
ATOM 747 C CA . SER A 1 91 ? -15.927 -0.209 24.259 1.00 82.44 91 SER A CA 1
ATOM 748 C C . SER A 1 91 ? -15.137 -0.848 23.112 1.00 82.44 91 SER A C 1
ATOM 750 O O . SER A 1 91 ? -14.882 -2.054 23.152 1.00 82.44 91 SER A O 1
ATOM 752 N N . ILE A 1 92 ? -14.701 -0.063 22.118 1.00 83.75 92 ILE A N 1
ATOM 753 C CA . ILE A 1 92 ? -14.058 -0.567 20.897 1.00 83.75 92 ILE A CA 1
ATOM 754 C C . ILE A 1 92 ? -12.700 0.107 20.674 1.00 83.75 92 ILE A C 1
ATOM 756 O O . ILE A 1 92 ? -12.510 1.310 20.825 1.00 83.75 92 ILE A O 1
ATOM 760 N N . SER A 1 93 ? -11.718 -0.693 20.276 1.00 84.94 93 SER A N 1
ATOM 761 C CA . SER A 1 93 ? -10.382 -0.241 19.902 1.00 84.94 93 SER A CA 1
ATOM 762 C C . SER A 1 93 ? -9.963 -0.979 18.641 1.00 84.94 93 SER A C 1
ATOM 764 O O . SER A 1 93 ? -9.860 -2.201 18.646 1.00 84.94 93 SER A O 1
ATOM 766 N N . ILE A 1 94 ? -9.762 -0.265 17.532 1.00 89.75 94 ILE A N 1
ATOM 767 C CA . ILE A 1 94 ? -9.396 -0.879 16.248 1.00 89.75 94 ILE A CA 1
ATOM 768 C C . ILE A 1 94 ? -7.980 -0.454 15.875 1.00 89.75 94 ILE A C 1
ATOM 770 O O . ILE A 1 94 ? -7.678 0.732 15.746 1.00 89.75 94 ILE A O 1
ATOM 774 N N . THR A 1 95 ? -7.114 -1.440 15.651 1.00 89.88 95 THR A N 1
ATOM 775 C CA . THR A 1 95 ? -5.784 -1.240 15.076 1.00 89.88 95 THR A CA 1
ATOM 776 C C . THR A 1 95 ? -5.687 -1.978 13.754 1.00 89.88 95 THR A C 1
ATOM 778 O O . THR A 1 95 ? -5.850 -3.197 13.679 1.00 89.88 95 THR A O 1
ATOM 781 N N . LEU A 1 96 ? -5.372 -1.242 12.695 1.00 91.69 96 LEU A N 1
ATOM 782 C CA . LEU A 1 96 ? -5.055 -1.847 11.413 1.00 91.69 96 LEU A CA 1
ATOM 783 C C . LEU A 1 96 ? -3.592 -2.303 11.412 1.00 91.69 96 LEU A C 1
ATOM 785 O O . LEU A 1 96 ? -2.709 -1.594 11.906 1.00 91.69 96 LEU A O 1
ATOM 789 N N . ILE A 1 97 ? -3.317 -3.439 10.767 1.00 90.81 97 ILE A N 1
ATOM 790 C CA . ILE A 1 97 ? -1.968 -3.960 10.510 1.00 90.81 97 ILE A CA 1
ATOM 791 C C . ILE A 1 97 ? -1.798 -4.208 9.008 1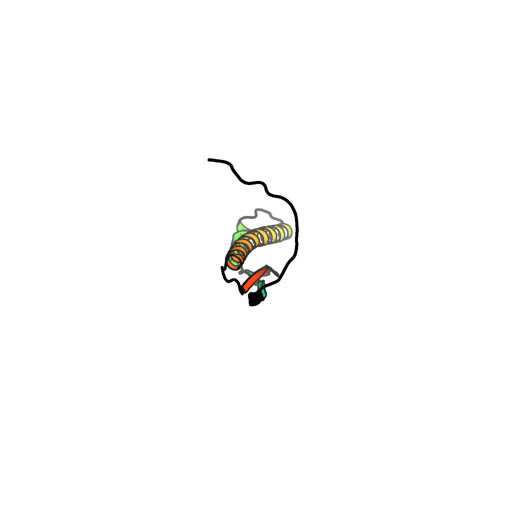.00 90.81 97 ILE A C 1
ATOM 793 O O . ILE A 1 97 ? -2.492 -5.042 8.429 1.00 90.81 97 ILE A O 1
ATOM 797 N N . LEU A 1 98 ? -0.853 -3.513 8.375 1.00 88.31 98 LEU A N 1
ATOM 798 C CA . LEU A 1 98 ? -0.495 -3.743 6.977 1.00 88.31 98 LEU A CA 1
ATOM 799 C C . LEU A 1 98 ? 0.374 -5.000 6.878 1.00 88.31 98 LEU A C 1
ATOM 801 O O . LEU A 1 98 ? 1.463 -5.043 7.447 1.00 88.31 98 LEU A O 1
ATOM 805 N N . GLN A 1 99 ? -0.109 -6.024 6.175 1.00 87.75 99 GLN A N 1
ATOM 806 C CA . GLN A 1 99 ? 0.533 -7.338 6.164 1.00 87.75 99 GLN A CA 1
ATOM 807 C C . GLN A 1 99 ? 1.458 -7.533 4.957 1.00 87.75 99 GLN A C 1
ATOM 809 O O . GLN A 1 99 ? 2.599 -7.952 5.129 1.00 87.75 99 GLN A O 1
ATOM 814 N N . HIS A 1 100 ? 0.983 -7.257 3.739 1.00 82.25 100 HIS A N 1
ATOM 815 C CA . HIS A 1 100 ? 1.785 -7.400 2.521 1.00 82.25 100 HIS A CA 1
ATOM 816 C C . HIS A 1 100 ? 1.196 -6.622 1.332 1.00 82.25 100 HIS A C 1
ATOM 818 O O . HIS A 1 100 ? 0.039 -6.196 1.355 1.00 82.25 100 HIS A O 1
ATOM 824 N N . PHE A 1 101 ? 2.031 -6.459 0.303 1.00 82.06 101 PHE A N 1
ATOM 825 C CA . PHE A 1 101 ? 1.691 -5.896 -1.002 1.00 82.06 101 PHE A CA 1
ATOM 826 C C . PHE A 1 101 ? 1.751 -7.000 -2.053 1.00 82.06 101 PHE A C 1
ATOM 828 O O . PHE A 1 101 ? 2.808 -7.611 -2.226 1.00 82.06 101 PHE A O 1
ATOM 835 N N . THR A 1 102 ? 0.646 -7.220 -2.756 1.00 82.75 102 THR A N 1
ATOM 836 C CA . THR A 1 102 ? 0.550 -8.186 -3.855 1.00 82.75 102 THR A CA 1
ATOM 837 C C . THR A 1 102 ? 0.316 -7.445 -5.160 1.00 82.75 102 THR A C 1
ATOM 839 O O . THR A 1 102 ? -0.457 -6.492 -5.209 1.00 82.75 102 THR A O 1
ATOM 842 N N . PHE A 1 103 ? 0.980 -7.891 -6.219 1.00 74.69 103 PHE A N 1
ATOM 843 C CA . PHE A 1 103 ? 0.833 -7.350 -7.566 1.00 74.69 103 PHE A CA 1
ATOM 844 C C . PHE A 1 103 ? 0.049 -8.359 -8.401 1.00 74.69 103 PHE A C 1
ATOM 846 O O . PHE A 1 103 ? 0.367 -9.549 -8.347 1.00 74.69 103 PHE A O 1
ATOM 853 N N . PHE A 1 104 ? -0.952 -7.902 -9.154 1.00 64.25 104 PHE A N 1
ATOM 854 C CA . PHE A 1 104 ? -1.501 -8.717 -10.237 1.00 64.25 104 PHE A CA 1
ATOM 855 C C . PHE A 1 104 ? -0.475 -8.766 -11.374 1.00 64.25 104 PHE A C 1
ATOM 857 O O . PHE A 1 104 ? 0.026 -7.723 -11.795 1.00 64.25 104 PHE A O 1
ATOM 864 N N . GLN A 1 105 ? -0.133 -9.979 -11.810 1.00 53.47 105 GLN A N 1
ATOM 865 C CA . GLN A 1 105 ? 0.615 -10.231 -13.043 1.00 53.47 105 GLN A CA 1
ATOM 866 C C . GLN A 1 105 ? -0.354 -10.537 -14.176 1.00 53.47 105 GLN A C 1
ATOM 868 O O . GLN A 1 105 ? -1.371 -11.214 -13.893 1.00 53.47 105 GLN A O 1
#

Sequence (105 aa):
MSQVPSQIGKRYVLMDHADVDEKENPRQQRNDYYVKIAVLLDSGVWDLYASTIHTEDPARKDNQVRRKLREAYSHIFNGVNLRYKSIDDPSISITLILQHFTFFQ

Nearest PDB structures (foldseek):
  7zsb-assembly1_4  TM=4.233E-01  e=1.564E+00  Saccharomyces cerevisiae
  6rze-assembly1_A  TM=2.378E-01  e=4.862E+00  Escherichia coli
  1zun-assembly1_B  TM=2.206E-01  e=7.756E+00  Pseudomonas syringae pv. tomato str. DC3000

Secondary structure (DSSP, 8-state):
------------------------------EEEEEEEEEEE-HHHHHHHHHT---S-HHHHHHHHHHHHHHHHHHHHHHHHHHHHT---TTEEEEEEEEEEEE--

Foldseek 3Di:
DDDDDDDDDDDDDDDDPPPPVPPPPPQLQADEAEAEDEAEDEPVLLVVLLVVDPDPDPVVSVVNSVVVVCVVVVVVLVVVQVVQCPPPDSRYGYGYDYDYYHYDD

pLDDT: mean 76.02, std 20.77, range [32.53, 95.62]

Solvent-accessible surface area (backbone atoms only — not comparable to full-atom values): 6809 Å² total; per-residue (Å²): 140,88,83,86,90,80,90,84,87,87,85,85,87,80,84,76,86,72,83,75,76,77,70,71,73,74,73,68,71,56,44,79,43,79,47,78,42,74,46,79,40,55,60,67,62,50,50,59,49,48,71,75,52,94,60,90,50,66,71,62,41,51,54,51,35,53,50,53,50,52,52,56,51,49,53,54,48,49,56,54,33,51,55,48,59,63,50,93,44,82,50,52,42,44,44,65,41,85,72,52,81,45,72,64,130